Protein AF-A0A7S9WDS3-F1 (afdb_monomer)

Radius of gyration: 17.65 Å; Cα contacts (8 Å, |Δi|>4): 122; chains: 1; bounding box: 34×55×48 Å

Structure (mmCIF, N/CA/C/O backbone):
data_AF-A0A7S9WDS3-F1
#
_entry.id   AF-A0A7S9WDS3-F1
#
loop_
_atom_site.group_PDB
_atom_site.id
_atom_site.type_symbol
_atom_site.label_atom_id
_atom_site.label_alt_id
_atom_site.label_comp_id
_atom_site.label_asym_id
_atom_site.label_entity_id
_atom_site.label_seq_id
_atom_site.pdbx_PDB_ins_code
_atom_site.Cartn_x
_atom_site.Cartn_y
_atom_site.Cartn_z
_atom_site.occupancy
_atom_site.B_iso_or_equiv
_atom_site.auth_seq_id
_atom_site.auth_comp_id
_atom_site.auth_asym_id
_atom_site.auth_atom_id
_atom_site.pdbx_PDB_model_num
ATOM 1 N N . MET A 1 1 ? 14.058 44.008 29.087 1.00 41.09 1 MET A N 1
ATOM 2 C CA . MET A 1 1 ? 13.880 44.318 27.649 1.00 41.09 1 MET A CA 1
ATOM 3 C C . MET A 1 1 ? 14.931 43.510 26.909 1.00 41.09 1 MET A C 1
ATOM 5 O O . MET A 1 1 ? 16.078 43.627 27.295 1.00 41.09 1 MET A O 1
ATOM 9 N N . THR A 1 2 ? 14.657 42.610 25.972 1.00 40.03 2 THR A N 1
ATOM 10 C CA . THR A 1 2 ? 13.489 42.366 25.111 1.00 40.03 2 THR A CA 1
ATOM 11 C C . THR A 1 2 ? 13.564 40.903 24.652 1.00 40.03 2 THR A C 1
ATOM 13 O O . THR A 1 2 ? 14.651 40.350 24.513 1.00 40.03 2 THR A O 1
ATOM 16 N N . ALA A 1 3 ? 12.403 40.278 24.462 1.00 51.12 3 ALA A N 1
ATOM 17 C CA . ALA A 1 3 ? 12.246 38.912 23.975 1.00 51.12 3 ALA A CA 1
ATOM 18 C C . ALA A 1 3 ? 12.618 38.773 22.488 1.00 51.12 3 ALA A C 1
ATOM 20 O O . ALA A 1 3 ? 12.437 39.720 21.728 1.00 51.12 3 ALA A O 1
ATOM 21 N N . PHE A 1 4 ? 12.999 37.565 22.061 1.00 41.69 4 PHE A N 1
ATOM 22 C CA . PHE A 1 4 ? 12.722 37.093 20.701 1.00 41.69 4 PHE A CA 1
ATOM 23 C C . PHE A 1 4 ? 12.298 35.623 20.746 1.00 41.69 4 PHE A C 1
ATOM 25 O O . PHE A 1 4 ? 13.101 34.701 20.860 1.00 41.69 4 PHE A O 1
ATOM 32 N N . SER A 1 5 ? 10.980 35.448 20.725 1.00 49.62 5 SER A N 1
ATOM 33 C CA . SER A 1 5 ? 10.288 34.186 20.519 1.00 49.62 5 SER A CA 1
ATOM 34 C C . SER A 1 5 ? 9.983 34.075 19.030 1.00 49.62 5 SER A C 1
ATOM 36 O O . SER A 1 5 ? 9.189 34.860 18.524 1.00 49.62 5 SER A O 1
ATOM 38 N N . THR A 1 6 ? 10.598 33.124 18.329 1.00 49.53 6 THR A N 1
ATOM 39 C CA . THR A 1 6 ? 10.190 32.733 16.968 1.00 49.53 6 THR A CA 1
ATOM 40 C C . THR A 1 6 ? 10.681 31.319 16.668 1.00 49.53 6 THR A C 1
ATOM 42 O O . THR A 1 6 ? 11.745 31.136 16.089 1.00 49.53 6 THR A O 1
ATOM 45 N N . ASN A 1 7 ? 9.904 30.302 17.061 1.00 47.72 7 ASN A N 1
ATOM 46 C CA . ASN A 1 7 ? 9.979 28.968 16.442 1.00 47.72 7 ASN A CA 1
ATOM 47 C C . ASN A 1 7 ? 8.675 28.146 16.594 1.00 47.72 7 ASN A C 1
ATOM 49 O O . ASN A 1 7 ? 8.711 26.951 16.881 1.00 47.72 7 ASN A O 1
ATOM 53 N N . HIS A 1 8 ? 7.507 28.789 16.456 1.00 48.72 8 HIS A N 1
ATOM 54 C CA . HIS A 1 8 ? 6.200 28.111 16.554 1.00 48.72 8 HIS A CA 1
ATOM 55 C C . HIS A 1 8 ? 5.417 28.061 15.222 1.00 48.72 8 HIS A C 1
ATOM 57 O O . HIS A 1 8 ? 4.495 27.267 15.088 1.00 48.72 8 HIS A O 1
ATOM 63 N N . GLY A 1 9 ? 5.798 28.848 14.204 1.00 40.59 9 GLY A N 1
ATOM 64 C CA . GLY A 1 9 ? 5.031 28.974 12.949 1.00 40.59 9 GLY A CA 1
ATOM 65 C C . GLY A 1 9 ? 5.348 27.953 11.844 1.00 40.59 9 GLY A C 1
ATOM 66 O O . GLY A 1 9 ? 4.463 27.590 11.081 1.00 40.59 9 GLY A O 1
ATOM 67 N N . ALA A 1 10 ? 6.583 27.447 11.746 1.00 44.06 10 ALA A N 1
ATOM 68 C CA . ALA A 1 10 ? 6.957 26.501 10.681 1.00 44.06 10 ALA A CA 1
ATOM 69 C C . ALA A 1 10 ? 6.494 25.057 10.968 1.00 44.06 10 ALA A C 1
ATOM 71 O O . ALA A 1 10 ? 6.192 24.295 10.052 1.00 44.06 10 ALA A O 1
ATOM 72 N N . ARG A 1 11 ? 6.391 24.693 12.255 1.00 45.94 11 ARG A N 1
ATOM 73 C CA . ARG A 1 11 ? 5.931 23.368 12.703 1.00 45.94 11 ARG A CA 1
ATOM 74 C C . ARG A 1 11 ? 4.434 23.142 12.463 1.00 45.94 11 ARG A C 1
ATOM 76 O O . ARG A 1 11 ? 4.040 22.016 12.184 1.00 45.94 11 ARG A O 1
ATOM 83 N N . SER A 1 12 ? 3.611 24.190 12.523 1.00 56.06 12 SER A N 1
ATOM 84 C CA . SER A 1 12 ? 2.159 24.077 12.330 1.00 56.06 12 SER A CA 1
ATOM 85 C C . SER A 1 12 ? 1.765 23.898 10.861 1.00 56.06 12 SER A C 1
ATOM 87 O O . SER A 1 12 ? 0.849 23.134 10.574 1.00 56.06 12 SER A O 1
ATOM 89 N N . HIS A 1 13 ? 2.476 24.528 9.921 1.00 49.03 13 HIS A N 1
ATOM 90 C CA . HIS A 1 13 ? 2.156 24.430 8.492 1.00 49.03 13 HIS A CA 1
ATOM 91 C C . HIS A 1 13 ? 2.559 23.074 7.890 1.00 49.03 13 HIS A C 1
ATOM 93 O O . HIS A 1 13 ? 1.780 22.464 7.161 1.00 49.03 13 HIS A O 1
ATOM 99 N N . LEU A 1 14 ? 3.736 22.551 8.257 1.00 51.94 14 LEU A N 1
ATOM 100 C CA . LEU A 1 14 ? 4.149 21.197 7.870 1.00 51.94 14 LEU A CA 1
ATOM 101 C C . LEU A 1 14 ? 3.244 20.130 8.501 1.00 51.94 14 LEU A C 1
ATOM 103 O O . LEU A 1 14 ? 2.858 19.192 7.811 1.00 51.94 14 LEU A O 1
ATOM 107 N N . GLY A 1 15 ? 2.830 20.318 9.759 1.00 51.19 15 GLY A N 1
ATOM 108 C CA . GLY A 1 15 ? 1.858 19.439 10.416 1.00 51.19 15 GLY A CA 1
ATOM 109 C C . GLY A 1 15 ? 0.483 19.443 9.737 1.00 51.19 15 GLY A C 1
ATOM 110 O O . GLY A 1 15 ? -0.123 18.389 9.579 1.00 51.19 15 GLY A O 1
ATOM 111 N N . GLN A 1 16 ? 0.008 20.599 9.258 1.00 48.09 16 GLN A N 1
ATOM 112 C CA . GLN A 1 16 ? -1.251 20.700 8.506 1.00 48.09 16 GLN A CA 1
ATOM 113 C C . GLN A 1 16 ? -1.165 20.071 7.107 1.00 48.09 16 GLN A C 1
ATOM 115 O O . GLN A 1 16 ? -2.119 19.428 6.672 1.00 48.09 16 GLN A O 1
ATOM 120 N N . ILE A 1 17 ? -0.035 20.216 6.408 1.00 53.16 17 ILE A N 1
ATOM 121 C CA . ILE A 1 17 ? 0.190 19.566 5.106 1.00 53.16 17 ILE A CA 1
ATOM 122 C C . ILE A 1 17 ? 0.284 18.045 5.277 1.00 53.16 17 ILE A C 1
ATOM 124 O O . ILE A 1 17 ? -0.374 17.313 4.543 1.00 53.16 17 ILE A O 1
ATOM 128 N N . GLN A 1 18 ? 1.034 17.566 6.273 1.00 53.91 18 GLN A N 1
ATOM 129 C CA . GLN A 1 18 ? 1.120 16.139 6.595 1.00 53.91 18 GLN A CA 1
ATOM 130 C C . GLN A 1 18 ? -0.239 15.563 7.009 1.00 53.91 18 GLN A C 1
ATOM 132 O O . GLN A 1 18 ? -0.601 14.487 6.549 1.00 53.91 18 GLN A O 1
ATOM 137 N N . SER A 1 19 ? -1.026 16.299 7.799 1.00 51.16 19 SER A N 1
ATOM 138 C CA . SER A 1 19 ? -2.379 15.896 8.198 1.00 51.16 19 SER A CA 1
ATOM 139 C C . SER A 1 19 ? -3.344 15.805 7.009 1.00 51.16 19 SER A C 1
ATOM 141 O O . SER A 1 19 ? -4.141 14.874 6.953 1.00 51.16 19 SER A O 1
ATOM 143 N N . ARG A 1 20 ? -3.245 16.702 6.018 1.00 52.50 20 ARG A N 1
ATOM 144 C CA . ARG A 1 20 ? -4.050 16.628 4.784 1.00 52.50 20 ARG A CA 1
ATOM 145 C C . ARG A 1 20 ? -3.612 15.505 3.844 1.00 52.50 20 ARG A C 1
ATOM 147 O O . ARG A 1 20 ? -4.462 14.865 3.239 1.00 52.50 20 ARG A O 1
ATOM 154 N N . LEU A 1 21 ? -2.308 15.252 3.730 1.00 54.69 21 LEU A N 1
ATOM 155 C CA . LEU A 1 21 ? -1.781 14.122 2.957 1.00 54.69 21 LEU A CA 1
ATOM 156 C C . LEU A 1 21 ? -2.181 12.781 3.586 1.00 54.69 21 LEU A C 1
ATOM 158 O O . LEU A 1 21 ? -2.542 11.864 2.861 1.00 54.69 21 LEU A O 1
ATOM 162 N N . ALA A 1 22 ? -2.181 12.690 4.920 1.00 58.09 22 ALA A N 1
ATOM 163 C CA . ALA A 1 22 ? -2.670 11.522 5.650 1.00 58.09 22 ALA A CA 1
ATOM 164 C C . ALA A 1 22 ? -4.192 11.340 5.513 1.00 58.09 22 ALA A C 1
ATOM 166 O O . ALA A 1 22 ? -4.653 10.216 5.353 1.00 58.09 22 ALA A O 1
ATOM 167 N N . ALA A 1 23 ? -4.968 12.431 5.501 1.00 58.66 23 ALA A N 1
ATOM 168 C CA . ALA A 1 23 ? -6.420 12.375 5.308 1.00 58.66 23 ALA A CA 1
ATOM 169 C C . ALA A 1 23 ? -6.828 11.835 3.923 1.00 58.66 23 ALA A C 1
ATOM 171 O O . ALA A 1 23 ? -7.868 11.203 3.804 1.00 58.66 23 ALA A O 1
ATOM 172 N N . ASN A 1 24 ? -5.995 12.033 2.896 1.00 75.19 24 ASN A N 1
ATOM 173 C CA . ASN A 1 24 ? -6.189 11.449 1.563 1.00 75.19 24 ASN A CA 1
ATOM 174 C C . ASN A 1 24 ? -5.463 10.102 1.376 1.00 75.19 24 ASN A C 1
ATOM 176 O O . ASN A 1 24 ? -5.491 9.544 0.279 1.00 75.19 24 ASN A O 1
ATOM 180 N N . ALA A 1 25 ? -4.768 9.594 2.399 1.00 82.62 25 ALA A N 1
ATOM 181 C CA . ALA A 1 25 ? -4.024 8.340 2.305 1.00 82.62 25 ALA A CA 1
ATOM 182 C C . ALA A 1 25 ? -4.912 7.107 2.506 1.00 82.62 25 ALA A C 1
ATOM 184 O O . ALA A 1 25 ? -4.540 6.033 2.027 1.00 82.62 25 ALA A O 1
ATOM 185 N N . ILE A 1 26 ? -6.042 7.268 3.207 1.00 91.75 26 ILE A N 1
ATOM 186 C CA . ILE A 1 26 ? -6.976 6.188 3.526 1.00 91.75 26 ILE A CA 1
ATOM 187 C C . ILE A 1 26 ? -8.441 6.579 3.267 1.00 91.75 26 ILE A C 1
ATOM 189 O O . ILE A 1 26 ? -8.830 7.721 3.496 1.00 91.75 26 ILE A O 1
ATOM 193 N N . ASP A 1 27 ? -9.259 5.621 2.834 1.00 93.62 27 ASP A N 1
ATOM 194 C CA . ASP A 1 27 ? -10.724 5.692 2.831 1.00 93.62 27 ASP A CA 1
ATOM 195 C C . ASP A 1 27 ? -11.251 5.107 4.146 1.00 93.62 27 ASP A C 1
ATOM 197 O O . ASP A 1 27 ? -11.429 3.895 4.299 1.00 93.62 27 ASP A O 1
ATOM 201 N N . LEU A 1 28 ? -11.435 5.984 5.133 1.00 90.31 28 LEU A N 1
ATOM 202 C CA . LEU A 1 28 ? -11.860 5.579 6.470 1.00 90.31 28 LEU A CA 1
ATOM 203 C C . LEU A 1 28 ? -13.328 5.131 6.514 1.00 90.31 28 LEU A C 1
ATOM 205 O O . LEU A 1 28 ? -13.678 4.294 7.349 1.00 90.31 28 LEU A O 1
ATOM 209 N N . ASP A 1 29 ? -14.176 5.653 5.627 1.00 91.31 29 ASP A N 1
ATOM 210 C CA . ASP A 1 29 ? -15.587 5.270 5.563 1.00 91.31 29 ASP A CA 1
ATOM 211 C C . ASP A 1 29 ? -15.702 3.810 5.114 1.00 91.31 29 ASP A C 1
ATOM 213 O O . ASP A 1 29 ? -16.361 3.007 5.779 1.00 91.31 29 ASP A O 1
ATOM 217 N N . HIS A 1 30 ? -14.974 3.433 4.058 1.00 90.44 30 HIS A N 1
ATOM 218 C CA . HIS A 1 30 ? -14.891 2.050 3.588 1.00 90.44 30 HIS A CA 1
ATOM 219 C C . HIS A 1 30 ? -14.365 1.097 4.671 1.00 90.44 30 HIS A C 1
ATOM 221 O O . HIS A 1 30 ? -14.967 0.055 4.934 1.00 90.44 30 HIS A O 1
ATOM 227 N N . VAL A 1 31 ? -13.281 1.478 5.354 1.00 91.19 31 VAL A N 1
ATOM 228 C CA . VAL A 1 31 ? -12.706 0.689 6.456 1.00 91.19 31 VAL A CA 1
ATOM 229 C C . VAL A 1 31 ? -13.706 0.510 7.604 1.00 91.19 31 VAL A C 1
ATOM 231 O O . VAL A 1 31 ? -13.820 -0.578 8.166 1.00 91.19 31 VAL A O 1
ATOM 234 N N . THR A 1 32 ? -14.457 1.559 7.947 1.00 90.69 32 THR A N 1
ATOM 235 C CA . THR A 1 32 ? -15.460 1.512 9.021 1.00 90.69 32 THR A CA 1
ATOM 236 C C . THR A 1 32 ? -16.622 0.587 8.664 1.00 90.69 32 THR A C 1
ATOM 238 O O . THR A 1 32 ? -17.075 -0.174 9.520 1.00 90.69 32 THR A O 1
ATOM 241 N N . ILE A 1 33 ? -17.079 0.615 7.408 1.00 91.31 33 ILE A N 1
ATOM 242 C CA . ILE A 1 33 ? -18.123 -0.288 6.907 1.00 91.31 33 ILE A CA 1
ATOM 243 C C . ILE A 1 33 ? -17.648 -1.742 6.989 1.00 91.31 33 ILE A C 1
ATOM 245 O O . ILE A 1 33 ? -18.307 -2.548 7.642 1.00 91.31 33 ILE A O 1
ATOM 249 N N . LEU A 1 34 ? -16.476 -2.061 6.427 1.00 90.00 34 LEU A N 1
ATOM 250 C CA . LEU A 1 34 ? -15.929 -3.423 6.449 1.00 90.00 34 LEU A CA 1
ATOM 251 C C . LEU A 1 34 ? -15.742 -3.952 7.873 1.00 90.00 34 LEU A C 1
ATOM 253 O O . LEU A 1 34 ? -16.122 -5.083 8.172 1.00 90.00 34 LEU A O 1
ATOM 257 N N . ARG A 1 35 ? -15.209 -3.123 8.777 1.00 92.44 35 ARG A N 1
ATOM 258 C CA . ARG A 1 35 ? -15.054 -3.490 10.190 1.00 92.44 35 ARG A CA 1
ATOM 259 C C . ARG A 1 35 ? -16.400 -3.748 10.868 1.00 92.44 35 ARG A C 1
ATOM 261 O O . ARG A 1 35 ? -16.495 -4.640 11.705 1.00 92.44 35 ARG A O 1
ATOM 268 N N . SER A 1 36 ? -17.438 -2.985 10.525 1.00 92.75 36 SER A N 1
ATOM 269 C CA . SER A 1 36 ? -18.783 -3.208 11.060 1.00 92.75 36 SER A CA 1
ATOM 270 C C . SER A 1 36 ? -19.434 -4.481 10.514 1.00 92.75 36 SER A C 1
ATOM 272 O O . SER A 1 36 ? -20.237 -5.082 11.225 1.00 92.75 36 SER A O 1
ATOM 274 N N . GLU A 1 37 ? -19.145 -4.864 9.270 1.00 93.88 37 GLU A N 1
ATOM 275 C CA . GLU A 1 37 ? -19.722 -6.048 8.622 1.00 93.88 37 GLU A CA 1
ATOM 276 C C . GLU A 1 37 ? -19.052 -7.352 9.070 1.00 93.88 37 GLU A C 1
ATOM 278 O O . GLU A 1 37 ? -19.746 -8.340 9.300 1.00 93.88 37 GLU A O 1
ATOM 283 N N . LEU A 1 38 ? -17.726 -7.348 9.225 1.00 92.31 38 LEU A N 1
ATOM 284 C CA . LEU A 1 38 ? -16.947 -8.509 9.677 1.00 92.31 38 LEU A CA 1
ATOM 285 C C . LEU A 1 38 ? -16.957 -8.668 11.203 1.00 92.31 38 LEU A C 1
ATOM 287 O O . LEU A 1 38 ? -16.820 -9.769 11.721 1.00 92.31 38 LEU A O 1
ATOM 291 N N . GLY A 1 39 ? -17.137 -7.569 11.936 1.00 94.00 39 GLY A N 1
ATOM 292 C CA . GLY A 1 39 ? -16.873 -7.524 13.368 1.00 94.00 39 GLY A CA 1
ATOM 293 C C . GLY A 1 39 ? -15.418 -7.162 13.659 1.00 94.00 39 GLY A C 1
ATOM 294 O O . GLY A 1 39 ? -14.526 -7.307 12.823 1.00 94.00 39 GLY A O 1
ATOM 295 N N . GLU A 1 40 ? -15.182 -6.631 14.860 1.00 90.81 40 GLU A N 1
ATOM 296 C CA . GLU A 1 40 ? -13.902 -6.000 15.185 1.00 90.81 40 GLU A CA 1
ATOM 297 C C . GLU A 1 40 ? -12.726 -6.977 15.129 1.00 90.81 40 GLU A C 1
ATOM 299 O O . GLU A 1 40 ? -11.762 -6.692 14.428 1.00 90.81 40 GLU A O 1
ATOM 304 N N . ASP A 1 4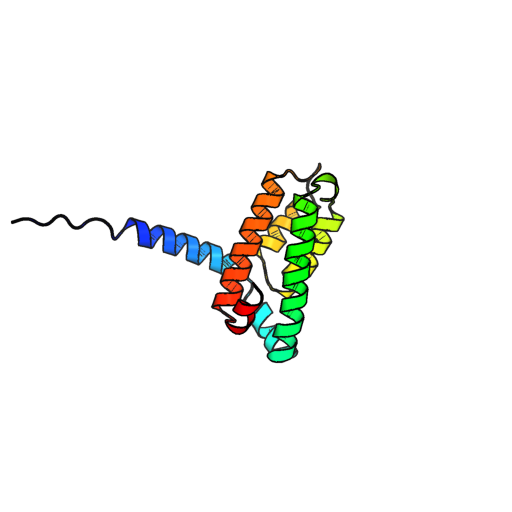1 ? -12.813 -8.117 15.816 1.00 90.62 41 ASP A N 1
ATOM 305 C CA . ASP A 1 41 ? -11.702 -9.073 15.915 1.00 90.62 41 ASP A CA 1
ATOM 306 C C . ASP A 1 41 ? -11.366 -9.699 14.551 1.00 90.62 41 ASP A C 1
ATOM 308 O O . ASP A 1 41 ? -10.207 -9.723 14.142 1.00 90.62 41 ASP A O 1
ATOM 312 N N . GLU A 1 42 ? -12.388 -10.118 13.796 1.00 94.00 42 GLU A N 1
ATOM 313 C CA . GLU A 1 42 ? -12.211 -10.729 12.472 1.00 94.00 42 GLU A CA 1
ATOM 314 C C . GLU A 1 42 ? -11.631 -9.733 11.456 1.00 94.00 42 GLU A C 1
ATOM 316 O O . GLU A 1 42 ? -10.780 -10.093 10.640 1.00 94.00 42 GLU A O 1
ATOM 321 N N . PHE A 1 43 ? -12.021 -8.457 11.540 1.00 93.38 43 PHE A N 1
ATOM 322 C CA . PHE A 1 43 ? -11.410 -7.407 10.732 1.00 93.38 43 PHE A CA 1
ATOM 323 C C . PHE A 1 43 ? -9.926 -7.216 11.062 1.00 93.38 43 PHE A C 1
ATOM 325 O O . PHE A 1 43 ? -9.128 -7.049 10.141 1.00 93.38 43 PHE A O 1
ATOM 332 N N . ILE A 1 44 ? -9.543 -7.223 12.344 1.00 93.06 44 ILE A N 1
ATOM 333 C CA . ILE A 1 44 ? -8.140 -7.056 12.752 1.00 93.06 4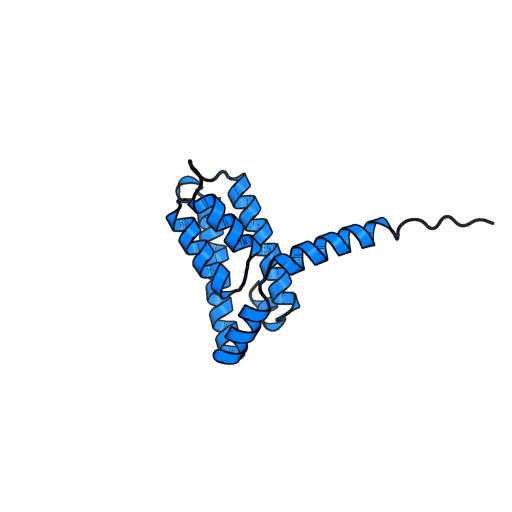4 ILE A CA 1
ATOM 334 C C . ILE A 1 44 ? -7.281 -8.198 12.208 1.00 93.06 44 ILE A C 1
ATOM 336 O O . ILE A 1 44 ? -6.252 -7.930 11.587 1.00 93.06 44 ILE A O 1
ATOM 340 N N . ASP A 1 45 ? -7.732 -9.442 12.369 1.00 92.50 45 ASP A N 1
ATOM 341 C CA . ASP A 1 45 ? -7.019 -10.620 11.872 1.00 92.50 45 ASP A CA 1
ATOM 342 C C . ASP A 1 45 ? -6.860 -10.574 10.345 1.00 92.50 45 ASP A C 1
ATOM 344 O O . ASP A 1 45 ? -5.768 -10.783 9.809 1.00 92.50 45 ASP A O 1
ATOM 348 N N . LEU A 1 46 ? -7.934 -10.239 9.623 1.00 92.94 46 LEU A N 1
ATOM 349 C CA . LEU A 1 46 ? -7.900 -10.137 8.167 1.00 92.94 46 LEU A CA 1
ATOM 350 C C . LEU A 1 46 ? -7.013 -8.978 7.687 1.00 92.94 46 LEU A C 1
ATOM 352 O O . LEU A 1 46 ? -6.254 -9.121 6.725 1.00 92.94 46 LEU A O 1
ATOM 356 N N . ALA A 1 47 ? -7.076 -7.830 8.360 1.00 93.69 47 ALA A N 1
ATOM 357 C CA . ALA A 1 47 ? -6.236 -6.684 8.047 1.00 93.69 47 ALA A CA 1
ATOM 358 C C . ALA A 1 47 ? -4.750 -7.004 8.267 1.00 93.69 47 ALA A C 1
ATOM 360 O O . ALA A 1 47 ? -3.930 -6.636 7.427 1.00 93.69 47 ALA A O 1
ATOM 361 N N . ALA A 1 48 ? -4.398 -7.734 9.330 1.00 93.25 48 ALA A N 1
ATOM 362 C CA . ALA A 1 48 ? -3.028 -8.176 9.586 1.00 93.25 48 ALA A CA 1
ATOM 363 C C . ALA A 1 48 ? -2.472 -9.027 8.430 1.00 93.25 48 ALA A C 1
ATOM 365 O O . ALA A 1 48 ? -1.340 -8.808 7.989 1.00 93.25 48 ALA A O 1
ATOM 366 N N . VAL A 1 49 ? -3.289 -9.930 7.870 1.00 94.62 49 VAL A N 1
ATOM 367 C CA . VAL A 1 49 ? -2.9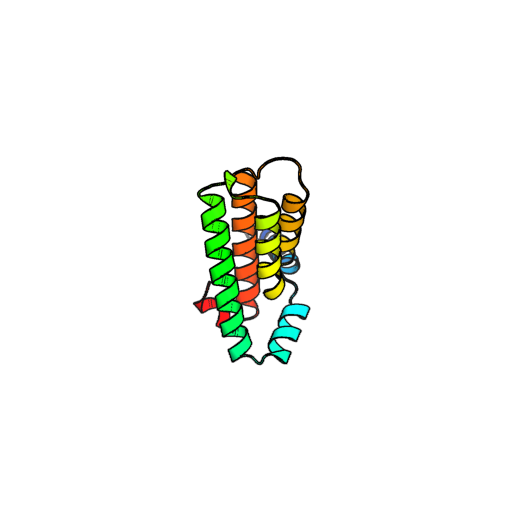18 -10.732 6.691 1.00 94.62 49 VAL A CA 1
ATOM 368 C C . VAL A 1 49 ? -2.593 -9.830 5.499 1.00 94.62 49 VAL A C 1
ATOM 370 O O . VAL A 1 49 ? -1.503 -9.936 4.937 1.00 94.62 49 VAL A O 1
ATOM 373 N N . PHE A 1 50 ? -3.474 -8.886 5.151 1.00 9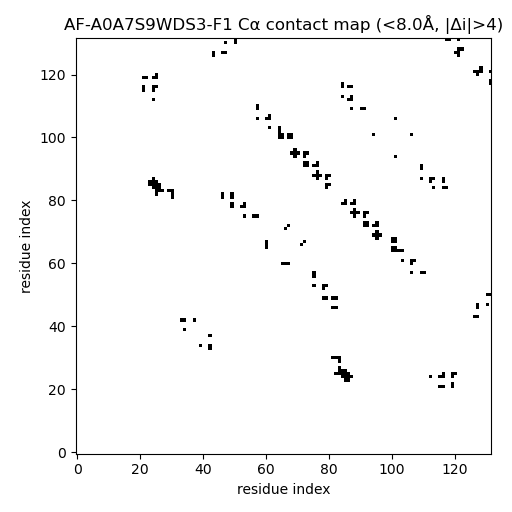5.06 50 PHE A N 1
ATOM 374 C CA . PHE A 1 50 ? -3.226 -7.981 4.022 1.00 95.06 50 PHE A CA 1
ATOM 375 C C . PHE A 1 50 ? -2.032 -7.047 4.249 1.00 95.06 50 PHE A C 1
ATOM 377 O O . PHE A 1 50 ? -1.289 -6.758 3.310 1.00 95.06 50 PHE A O 1
ATOM 384 N N . ILE A 1 51 ? -1.808 -6.581 5.481 1.00 95.44 51 ILE A N 1
ATOM 385 C CA . ILE A 1 51 ? -0.635 -5.768 5.831 1.00 95.44 51 ILE A CA 1
ATOM 386 C C . ILE A 1 51 ? 0.649 -6.574 5.609 1.00 95.44 51 ILE A C 1
ATOM 388 O O . ILE A 1 51 ? 1.597 -6.068 4.999 1.00 95.44 51 ILE A O 1
ATOM 392 N N . ALA A 1 52 ? 0.685 -7.824 6.075 1.00 94.69 52 ALA A N 1
ATOM 393 C CA . ALA A 1 52 ? 1.829 -8.708 5.896 1.00 94.69 52 ALA A CA 1
ATOM 394 C C . ALA A 1 52 ? 2.086 -9.007 4.411 1.00 94.69 52 ALA A C 1
ATOM 396 O O . ALA A 1 52 ? 3.227 -8.902 3.958 1.00 94.69 52 ALA A O 1
ATOM 397 N N . GLU A 1 53 ? 1.039 -9.312 3.641 1.00 95.00 53 GLU A N 1
ATOM 398 C CA . GLU A 1 53 ? 1.127 -9.524 2.192 1.00 95.00 53 GLU A CA 1
ATOM 399 C C . GLU A 1 53 ? 1.690 -8.295 1.473 1.00 95.00 53 GLU A C 1
ATOM 401 O O . GLU A 1 53 ? 2.677 -8.411 0.749 1.00 95.00 53 GLU A O 1
ATOM 406 N N . LEU A 1 54 ? 1.154 -7.099 1.738 1.00 96.44 54 LEU A N 1
ATOM 407 C CA . LEU A 1 54 ? 1.642 -5.856 1.134 1.00 96.44 54 LEU A CA 1
ATOM 408 C C . LEU A 1 54 ? 3.118 -5.597 1.439 1.00 96.44 54 LEU A C 1
ATOM 410 O O . LEU A 1 54 ? 3.873 -5.221 0.539 1.00 96.44 54 LEU A O 1
ATOM 414 N N . LYS A 1 55 ? 3.539 -5.782 2.698 1.00 96.06 55 LYS A N 1
ATOM 415 C CA . LYS A 1 55 ? 4.938 -5.590 3.115 1.00 96.06 55 LYS A CA 1
ATOM 416 C C . LYS A 1 55 ? 5.854 -6.592 2.408 1.00 96.06 55 LYS A C 1
ATOM 418 O O . LYS A 1 55 ? 6.907 -6.196 1.906 1.00 96.06 55 LYS A O 1
ATOM 423 N N . ASN A 1 56 ? 5.446 -7.857 2.327 1.00 96.25 56 ASN A N 1
ATOM 424 C CA . ASN A 1 56 ? 6.225 -8.918 1.692 1.00 96.25 56 ASN A CA 1
ATOM 425 C C . ASN A 1 56 ? 6.344 -8.715 0.178 1.00 96.25 56 ASN A C 1
ATOM 427 O O . ASN A 1 56 ? 7.457 -8.708 -0.350 1.00 96.25 56 ASN A O 1
ATOM 431 N N . ASP A 1 57 ? 5.227 -8.486 -0.508 1.00 96.50 57 ASP A N 1
ATOM 432 C CA . ASP A 1 57 ? 5.198 -8.296 -1.957 1.00 96.50 57 ASP A CA 1
ATOM 433 C C . ASP A 1 57 ? 5.990 -7.054 -2.360 1.00 96.50 57 ASP A C 1
ATOM 435 O O . ASP A 1 57 ? 6.832 -7.108 -3.258 1.00 96.50 57 ASP A O 1
ATOM 439 N N . LEU A 1 58 ? 5.794 -5.933 -1.661 1.00 97.19 58 LEU A N 1
ATOM 440 C CA . LEU A 1 58 ? 6.531 -4.710 -1.957 1.00 97.19 58 LEU A CA 1
ATOM 441 C C . LEU A 1 58 ? 8.030 -4.855 -1.667 1.00 97.19 58 LEU A C 1
ATOM 443 O O . LEU A 1 58 ? 8.851 -4.318 -2.417 1.00 97.19 58 LEU A O 1
ATOM 447 N N . SER A 1 59 ? 8.404 -5.596 -0.620 1.00 97.00 59 SER A N 1
ATOM 448 C CA . SER A 1 59 ? 9.806 -5.915 -0.341 1.00 97.00 59 SER A CA 1
ATOM 449 C C . SER A 1 59 ? 10.421 -6.765 -1.454 1.00 97.00 59 SER A C 1
ATOM 451 O O . SER A 1 59 ? 11.523 -6.452 -1.905 1.00 97.00 59 SER A O 1
ATOM 453 N N . ALA A 1 60 ? 9.701 -7.773 -1.955 1.00 96.75 60 ALA A N 1
ATOM 454 C CA . ALA A 1 60 ? 10.151 -8.609 -3.065 1.00 96.75 60 ALA A CA 1
ATOM 455 C C . ALA A 1 60 ? 10.337 -7.795 -4.354 1.00 96.75 60 ALA A C 1
ATOM 457 O O . ALA A 1 60 ? 11.383 -7.895 -4.994 1.00 96.75 60 ALA A O 1
ATOM 458 N N . LEU A 1 61 ? 9.380 -6.924 -4.694 1.00 96.62 61 LEU A N 1
ATOM 459 C CA . LEU A 1 61 ? 9.515 -6.029 -5.848 1.00 96.62 61 LEU A CA 1
ATOM 460 C C . LEU A 1 61 ? 10.690 -5.062 -5.690 1.00 96.62 61 LEU A C 1
ATOM 462 O O . LEU A 1 61 ? 11.391 -4.787 -6.657 1.00 96.62 61 LEU A O 1
ATOM 466 N N . SER A 1 62 ? 10.918 -4.549 -4.478 1.00 95.62 62 SER A N 1
ATOM 467 C CA . SER A 1 62 ? 12.040 -3.643 -4.192 1.00 95.62 62 SER A CA 1
ATOM 468 C C . SER A 1 62 ? 13.397 -4.339 -4.285 1.00 95.62 62 SER A C 1
ATOM 470 O O . SER A 1 62 ? 14.391 -3.687 -4.589 1.00 95.62 62 SER A O 1
ATOM 472 N N . ALA A 1 63 ? 13.449 -5.647 -4.023 1.00 96.88 63 ALA A N 1
ATOM 473 C CA . ALA A 1 63 ? 14.655 -6.453 -4.169 1.00 96.88 63 ALA A CA 1
ATOM 474 C C . ALA A 1 63 ? 14.939 -6.819 -5.636 1.00 96.88 63 ALA A C 1
ATOM 476 O O . ALA A 1 63 ? 16.102 -6.878 -6.033 1.00 96.88 63 ALA A O 1
ATOM 477 N N . ASP A 1 64 ? 13.893 -7.038 -6.438 1.00 95.75 64 ASP A N 1
ATOM 478 C CA . ASP A 1 64 ? 14.001 -7.278 -7.878 1.00 95.75 64 ASP A CA 1
ATOM 479 C C . ASP A 1 64 ? 12.950 -6.478 -8.672 1.00 95.75 64 ASP A C 1
ATOM 481 O O . ASP A 1 64 ? 11.849 -6.974 -8.948 1.00 95.75 64 ASP A O 1
ATOM 485 N N . PRO A 1 65 ? 13.292 -5.252 -9.117 1.00 92.81 65 PRO A N 1
ATOM 486 C CA . PRO A 1 65 ? 12.394 -4.427 -9.923 1.00 92.81 65 PRO A CA 1
ATOM 487 C C . PRO A 1 65 ? 11.953 -5.068 -11.248 1.00 92.81 65 PRO A C 1
ATOM 489 O O . PRO A 1 65 ? 10.969 -4.623 -11.836 1.00 92.81 65 PRO A O 1
ATOM 492 N N . ASN A 1 66 ? 12.612 -6.132 -11.727 1.00 92.50 66 ASN A N 1
ATOM 493 C CA . ASN A 1 66 ? 12.156 -6.852 -12.922 1.00 92.50 66 ASN A CA 1
ATOM 494 C C . ASN A 1 66 ? 10.842 -7.612 -12.679 1.00 92.50 66 ASN A C 1
ATOM 496 O O . ASN A 1 66 ? 10.106 -7.884 -13.628 1.00 92.50 66 ASN A O 1
ATOM 500 N N . MET A 1 67 ? 10.517 -7.926 -11.421 1.00 94.69 67 MET A N 1
ATOM 501 C CA . MET A 1 67 ? 9.247 -8.550 -11.036 1.00 94.69 67 MET A CA 1
ATOM 502 C C . MET A 1 67 ? 8.082 -7.551 -10.985 1.00 94.69 67 MET A C 1
ATOM 504 O O . MET A 1 67 ? 6.920 -7.961 -10.909 1.00 94.69 67 MET A O 1
ATOM 508 N N . ALA A 1 68 ? 8.367 -6.246 -11.056 1.00 94.56 68 ALA A N 1
ATOM 509 C CA . ALA A 1 68 ? 7.400 -5.159 -10.929 1.00 94.56 68 ALA A CA 1
ATOM 510 C C . ALA A 1 68 ? 6.577 -4.966 -12.218 1.00 94.56 68 ALA A C 1
ATOM 512 O O . ALA A 1 68 ? 6.651 -3.954 -12.918 1.00 94.56 68 ALA A O 1
ATOM 513 N N . THR A 1 69 ? 5.806 -5.999 -12.548 1.00 96.12 69 THR A N 1
ATOM 514 C CA . THR A 1 69 ? 4.916 -6.065 -13.709 1.00 96.12 69 THR A CA 1
ATOM 515 C C . THR A 1 69 ? 3.572 -5.394 -13.427 1.00 96.12 69 THR A C 1
ATOM 517 O O . THR A 1 69 ? 3.171 -5.233 -12.274 1.00 96.12 69 THR A O 1
ATOM 520 N N . ALA A 1 70 ? 2.805 -5.097 -14.480 1.00 96.31 70 ALA A N 1
ATOM 521 C CA . ALA A 1 70 ? 1.432 -4.608 -14.338 1.00 96.31 70 ALA A CA 1
ATOM 522 C C . ALA A 1 70 ? 0.565 -5.530 -13.458 1.00 96.31 70 ALA A C 1
ATOM 524 O O . ALA A 1 70 ? -0.191 -5.057 -12.614 1.00 96.31 70 ALA A O 1
ATOM 525 N N . ARG A 1 71 ? 0.740 -6.854 -13.577 1.00 96.44 71 ARG A N 1
ATOM 526 C CA . ARG A 1 71 ? 0.043 -7.837 -12.736 1.00 96.44 71 ARG A CA 1
ATOM 527 C C . ARG A 1 71 ? 0.450 -7.741 -11.263 1.00 96.44 71 ARG A C 1
ATOM 529 O O . ARG A 1 71 ? -0.413 -7.882 -10.402 1.00 96.44 71 ARG A O 1
ATOM 536 N N . ALA A 1 72 ? 1.727 -7.496 -10.973 1.00 96.56 72 ALA A N 1
ATOM 537 C CA . ALA A 1 72 ? 2.191 -7.298 -9.601 1.00 96.56 72 ALA A CA 1
ATOM 538 C C . ALA A 1 72 ? 1.573 -6.030 -8.987 1.00 96.56 72 ALA A C 1
ATOM 540 O O . ALA A 1 72 ? 1.070 -6.068 -7.868 1.00 96.56 72 ALA A O 1
ATOM 541 N N . PHE A 1 73 ? 1.505 -4.931 -9.747 1.00 97.81 73 PHE A N 1
ATOM 542 C CA . PHE A 1 73 ? 0.834 -3.711 -9.287 1.00 97.81 73 PHE A CA 1
ATOM 543 C C . PHE A 1 73 ? -0.676 -3.873 -9.124 1.00 97.81 73 PHE A C 1
ATOM 545 O O . PHE A 1 73 ? -1.244 -3.319 -8.186 1.00 97.81 73 PHE A O 1
ATOM 552 N N . HIS A 1 74 ? -1.321 -4.660 -9.985 1.00 96.88 74 HIS A N 1
ATOM 553 C CA . HIS A 1 74 ? -2.728 -5.012 -9.831 1.00 96.88 74 HIS A CA 1
ATOM 554 C C . HIS A 1 74 ? -2.986 -5.779 -8.526 1.00 96.88 74 HIS A C 1
ATOM 556 O O . HIS A 1 74 ? -3.927 -5.453 -7.804 1.00 96.88 74 HIS A O 1
ATOM 562 N N . ALA A 1 75 ? -2.137 -6.763 -8.208 1.00 95.81 75 ALA A N 1
ATOM 563 C CA . ALA A 1 75 ? -2.230 -7.538 -6.971 1.00 95.81 75 ALA A CA 1
ATOM 564 C C . ALA A 1 75 ? -2.016 -6.655 -5.730 1.00 95.81 75 ALA A C 1
ATOM 566 O O . ALA A 1 75 ? -2.868 -6.642 -4.843 1.00 95.81 75 ALA A O 1
ATOM 567 N N . LEU A 1 76 ? -0.957 -5.833 -5.723 1.00 97.25 76 LEU A N 1
ATOM 568 C CA . LEU A 1 76 ? -0.696 -4.860 -4.656 1.00 97.25 76 LEU A CA 1
ATOM 569 C C . LEU A 1 76 ? -1.868 -3.892 -4.456 1.00 97.25 76 LEU A C 1
ATOM 571 O O . LEU A 1 76 ? -2.261 -3.627 -3.322 1.00 97.25 76 LEU A O 1
ATOM 575 N N . ARG A 1 77 ? -2.464 -3.382 -5.543 1.00 97.06 77 ARG A N 1
ATOM 576 C CA . ARG A 1 77 ? -3.657 -2.527 -5.461 1.00 97.06 77 ARG A CA 1
ATOM 577 C C . ARG A 1 77 ? -4.832 -3.272 -4.828 1.00 97.06 77 ARG A C 1
ATOM 579 O O . ARG A 1 77 ? -5.531 -2.695 -4.002 1.00 97.06 77 ARG A O 1
ATOM 586 N N . GLY A 1 78 ? -5.050 -4.527 -5.218 1.00 95.06 78 GLY A N 1
ATOM 587 C CA . GLY A 1 78 ? -6.107 -5.374 -4.666 1.00 95.06 78 GLY A CA 1
ATOM 588 C C . GLY A 1 78 ? -5.984 -5.519 -3.151 1.00 95.06 78 GLY A C 1
ATOM 589 O O . GLY A 1 78 ? -6.914 -5.157 -2.434 1.00 95.06 78 GLY A O 1
ATOM 590 N N . ALA A 1 79 ? -4.815 -5.939 -2.661 1.00 94.44 79 ALA A N 1
ATOM 591 C CA . ALA A 1 79 ? -4.559 -6.076 -1.226 1.00 94.44 79 ALA A CA 1
ATOM 592 C C . ALA A 1 79 ? -4.708 -4.738 -0.476 1.00 94.44 79 ALA A C 1
ATOM 594 O O . ALA A 1 79 ? -5.384 -4.664 0.547 1.00 94.44 79 ALA A O 1
ATOM 595 N N . ALA A 1 80 ? -4.157 -3.650 -1.026 1.00 96.25 80 ALA A N 1
ATOM 596 C CA . ALA A 1 80 ? -4.233 -2.314 -0.433 1.00 96.25 80 ALA A CA 1
ATOM 597 C C . ALA A 1 80 ? -5.662 -1.753 -0.351 1.00 96.25 80 ALA A C 1
ATOM 599 O O . ALA A 1 80 ? -5.971 -0.997 0.573 1.00 96.25 80 ALA A O 1
ATOM 600 N N . SER A 1 81 ? -6.542 -2.130 -1.282 1.00 94.88 81 SER A N 1
ATOM 601 C CA . SER A 1 81 ? -7.934 -1.670 -1.292 1.00 94.88 81 SER A CA 1
ATOM 602 C C . SER A 1 81 ? -8.755 -2.221 -0.121 1.00 94.88 81 SER A C 1
ATOM 604 O O . SER A 1 81 ? -9.581 -1.492 0.426 1.00 94.88 81 SER A O 1
ATOM 606 N N . ASN A 1 82 ? -8.453 -3.439 0.350 1.00 91.94 82 ASN A N 1
ATOM 607 C CA . ASN A 1 82 ? -9.096 -4.030 1.534 1.00 91.94 82 ASN A CA 1
ATOM 608 C C . ASN A 1 82 ? -8.779 -3.261 2.826 1.00 91.94 82 ASN A C 1
ATOM 610 O O . ASN A 1 82 ? -9.532 -3.320 3.791 1.00 91.94 82 ASN A O 1
ATOM 614 N N . LEU A 1 83 ? -7.680 -2.506 2.830 1.00 93.94 83 LEU A N 1
ATOM 615 C CA . LEU A 1 83 ? -7.253 -1.647 3.935 1.00 93.94 83 LEU A CA 1
ATOM 616 C C . LEU A 1 83 ? -7.608 -0.169 3.703 1.00 93.94 83 LEU A C 1
ATOM 618 O O . LEU A 1 83 ? -7.224 0.695 4.490 1.00 93.94 83 LEU A O 1
ATOM 622 N N . GLY A 1 84 ? -8.285 0.138 2.593 1.00 94.62 84 GLY A N 1
ATOM 623 C CA . GLY A 1 84 ? -8.647 1.495 2.209 1.00 94.62 84 GLY A CA 1
ATOM 624 C C . GLY A 1 84 ? -7.464 2.391 1.841 1.00 94.62 84 GLY A C 1
ATOM 625 O O . GLY A 1 84 ? -7.637 3.597 1.870 1.00 94.62 84 GLY A O 1
ATOM 626 N N . LEU A 1 85 ? -6.273 1.878 1.497 1.00 95.81 85 LEU A N 1
ATOM 627 C CA . LEU A 1 85 ? -5.074 2.705 1.247 1.00 95.81 85 LEU A CA 1
ATOM 628 C C . LEU A 1 85 ? -5.132 3.434 -0.114 1.00 95.81 85 LEU A C 1
ATOM 630 O O . LEU A 1 85 ? -4.424 3.082 -1.062 1.00 95.81 85 LEU A O 1
ATOM 634 N N . THR A 1 86 ? -5.986 4.446 -0.234 1.00 94.75 86 THR A N 1
ATOM 635 C CA . THR A 1 86 ? -6.345 5.133 -1.488 1.00 94.75 86 THR A CA 1
ATOM 636 C C . THR A 1 86 ? -5.144 5.681 -2.250 1.00 94.75 86 THR A C 1
ATOM 638 O O . THR A 1 86 ? -4.951 5.336 -3.415 1.00 94.75 86 THR A O 1
ATOM 641 N N . SER A 1 87 ? -4.274 6.457 -1.600 1.00 94.19 87 SER A N 1
ATOM 642 C CA . SER A 1 87 ? -3.090 7.033 -2.260 1.00 94.19 87 SER A CA 1
ATOM 643 C C . SER A 1 87 ? -2.120 5.959 -2.781 1.00 94.19 87 SER A C 1
ATOM 645 O O . SER A 1 87 ? -1.504 6.123 -3.837 1.00 94.19 87 SER A O 1
ATOM 647 N N . PHE A 1 88 ? -1.985 4.839 -2.062 1.00 96.75 88 PHE A N 1
ATOM 648 C CA . PHE A 1 88 ? -1.186 3.696 -2.515 1.00 96.75 88 PHE A CA 1
ATOM 649 C C . PHE A 1 88 ? -1.847 3.021 -3.725 1.00 96.75 88 PHE A C 1
ATOM 651 O O . PHE A 1 88 ? -1.185 2.775 -4.734 1.00 96.75 88 PHE A O 1
ATOM 658 N N . CYS A 1 89 ? -3.165 2.802 -3.665 1.00 97.31 89 CYS A N 1
ATOM 659 C CA . CYS A 1 89 ? -3.942 2.211 -4.752 1.00 97.31 89 CYS A CA 1
ATOM 660 C C . CYS A 1 89 ? -3.856 3.025 -6.050 1.00 97.31 89 CYS A C 1
ATOM 662 O O . CYS A 1 89 ? -3.661 2.453 -7.125 1.00 97.31 89 CYS A O 1
ATOM 664 N N . GLU A 1 90 ? -3.951 4.353 -5.960 1.00 96.44 90 GLU A N 1
ATOM 665 C CA . GLU A 1 90 ? -3.798 5.264 -7.099 1.00 96.44 90 GLU A CA 1
ATOM 666 C C . GLU A 1 90 ? -2.400 5.170 -7.724 1.00 96.44 90 GLU A C 1
ATOM 668 O O . GLU A 1 90 ? -2.251 5.149 -8.950 1.00 96.44 90 GLU A O 1
ATOM 673 N N . TYR A 1 91 ? -1.357 5.076 -6.893 1.00 96.81 91 TYR A N 1
ATOM 674 C CA . TYR A 1 91 ? 0.017 4.942 -7.371 1.00 96.81 91 TYR A CA 1
ATOM 675 C C . TYR A 1 91 ? 0.235 3.594 -8.073 1.00 96.81 91 TYR A C 1
ATOM 677 O O . TYR A 1 91 ? 0.779 3.573 -9.178 1.00 96.81 91 TYR A O 1
ATOM 685 N N . CYS A 1 92 ? -0.247 2.487 -7.495 1.00 97.75 92 CYS A N 1
ATOM 686 C CA . CYS A 1 92 ? -0.231 1.170 -8.138 1.00 97.75 92 CYS A CA 1
ATOM 687 C C . CYS A 1 92 ? -0.983 1.180 -9.474 1.00 97.75 92 CYS A C 1
ATOM 689 O O . CYS A 1 92 ? -0.462 0.683 -10.468 1.00 97.75 92 CYS A O 1
ATOM 691 N N . HIS A 1 93 ? -2.170 1.794 -9.529 1.00 97.38 93 HIS A N 1
ATOM 692 C CA . HIS A 1 93 ? -2.949 1.899 -10.763 1.00 97.38 93 HIS A CA 1
ATOM 693 C C . HIS A 1 93 ? -2.190 2.641 -11.871 1.00 97.38 93 HIS A C 1
ATOM 695 O O . HIS A 1 93 ? -2.214 2.216 -13.028 1.00 97.38 93 HIS A O 1
ATOM 701 N N . ARG A 1 94 ? -1.466 3.715 -11.528 1.00 97.00 94 ARG A N 1
ATOM 702 C CA . ARG A 1 94 ? -0.625 4.426 -12.498 1.00 97.00 94 ARG A CA 1
ATOM 703 C C . ARG A 1 94 ? 0.518 3.554 -13.012 1.00 97.00 94 ARG A C 1
ATOM 705 O O . ARG A 1 94 ? 0.786 3.584 -14.207 1.00 97.00 94 ARG A O 1
ATOM 712 N N . LEU A 1 95 ? 1.188 2.797 -12.141 1.00 96.38 95 LEU A N 1
ATOM 713 C CA . LEU A 1 95 ? 2.280 1.907 -12.553 1.00 96.38 95 LEU A CA 1
ATOM 714 C C . LEU A 1 95 ? 1.787 0.712 -13.382 1.00 96.38 95 LEU A C 1
ATOM 716 O O . LEU A 1 95 ? 2.485 0.288 -14.295 1.00 96.38 95 LEU A O 1
ATOM 720 N N . GLU A 1 96 ? 0.577 0.216 -13.114 1.00 95.50 96 GLU A N 1
ATOM 721 C CA . GLU A 1 96 ? -0.087 -0.839 -13.895 1.00 95.50 96 GLU A CA 1
ATOM 722 C C . GLU A 1 96 ? -0.284 -0.441 -15.369 1.00 95.50 96 GLU A C 1
ATOM 724 O O . GLU A 1 96 ? -0.160 -1.288 -16.249 1.00 95.50 96 GLU A O 1
ATOM 729 N N . HIS A 1 97 ? -0.557 0.840 -15.641 1.00 94.62 97 HIS A N 1
ATOM 730 C CA . HIS A 1 97 ? -0.887 1.358 -16.980 1.00 94.62 97 HIS A CA 1
ATOM 731 C C . HIS A 1 97 ? 0.267 2.107 -17.655 1.00 94.62 97 HIS A C 1
ATOM 733 O O . HIS A 1 97 ? 0.086 2.712 -18.713 1.00 94.62 97 HIS A O 1
ATOM 739 N N . ARG A 1 98 ? 1.444 2.132 -17.032 1.00 92.38 98 ARG A N 1
ATOM 740 C CA . ARG A 1 98 ? 2.598 2.851 -17.561 1.00 92.38 98 ARG A CA 1
ATOM 741 C C . ARG A 1 98 ? 3.391 1.956 -18.510 1.00 92.38 98 ARG A C 1
ATOM 743 O O . ARG A 1 98 ? 3.614 0.783 -18.236 1.00 92.38 98 ARG A O 1
ATOM 750 N N . GLU A 1 99 ? 3.908 2.551 -19.576 1.00 91.50 99 GLU A N 1
ATOM 751 C CA . GLU A 1 99 ? 4.896 1.910 -20.443 1.00 91.50 99 GLU A CA 1
ATOM 752 C C . GLU A 1 99 ? 6.246 1.744 -19.712 1.00 91.50 99 GLU A C 1
ATOM 754 O O . GLU A 1 99 ? 6.760 2.685 -19.100 1.00 91.50 99 GLU A O 1
ATOM 759 N N . GLY A 1 100 ? 6.843 0.553 -19.801 1.00 89.38 100 GLY A N 1
ATOM 760 C CA . GLY A 1 100 ? 8.159 0.242 -19.229 1.00 89.38 100 GLY A CA 1
ATOM 761 C C . GLY A 1 100 ? 8.177 -0.146 -17.739 1.00 89.38 100 GLY A C 1
ATOM 762 O O . GLY A 1 100 ? 7.250 0.116 -16.970 1.00 89.38 100 GLY A O 1
ATOM 763 N N . LEU A 1 101 ? 9.281 -0.778 -17.324 1.00 89.62 101 LEU A N 1
ATOM 764 C CA . LEU A 1 101 ? 9.466 -1.340 -15.977 1.00 89.62 101 LEU A CA 1
ATOM 765 C C . LEU A 1 101 ? 9.543 -0.274 -14.885 1.00 89.62 101 LEU A C 1
ATOM 767 O O . LEU A 1 101 ? 10.106 0.806 -15.090 1.00 89.62 101 LEU A O 1
ATOM 771 N N . ALA A 1 102 ? 8.979 -0.578 -13.713 1.00 94.00 102 ALA A N 1
ATOM 772 C CA . ALA A 1 102 ? 9.097 0.268 -12.527 1.00 94.00 102 ALA A CA 1
ATOM 773 C C . ALA A 1 102 ? 10.557 0.511 -12.167 1.00 94.00 102 ALA A C 1
ATOM 775 O O . ALA A 1 102 ? 11.396 -0.384 -12.215 1.00 94.00 102 ALA A O 1
ATOM 776 N N . THR A 1 103 ? 10.852 1.757 -11.829 1.00 95.44 103 THR A N 1
ATOM 777 C CA . THR A 1 103 ? 12.160 2.144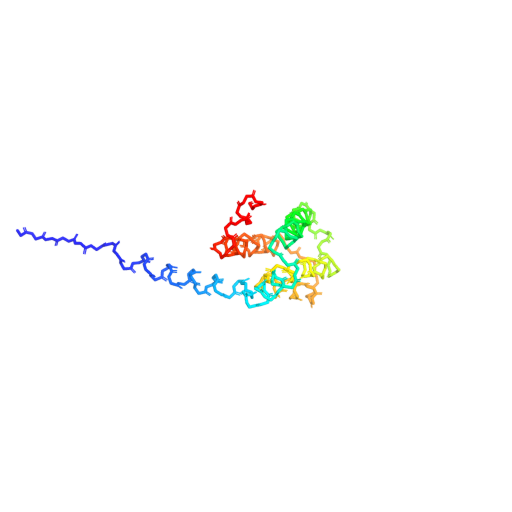 -11.324 1.00 95.44 103 THR A CA 1
ATOM 778 C C . THR A 1 103 ? 12.206 1.910 -9.822 1.00 95.44 103 THR A C 1
ATOM 780 O O . THR A 1 103 ? 11.173 1.888 -9.151 1.00 95.44 103 THR A O 1
ATOM 783 N N . GLN A 1 104 ? 13.413 1.840 -9.264 1.00 95.19 104 GLN A N 1
ATOM 784 C CA . GLN A 1 104 ? 13.578 1.806 -7.812 1.00 95.19 104 GLN A CA 1
ATOM 785 C C . GLN A 1 104 ? 12.884 2.997 -7.127 1.00 95.19 104 GLN A C 1
ATOM 787 O O . GLN A 1 104 ? 12.249 2.835 -6.093 1.00 95.19 104 GLN A O 1
ATOM 792 N N . ALA A 1 105 ? 12.913 4.183 -7.744 1.00 95.50 105 ALA A N 1
ATOM 793 C CA . ALA A 1 105 ? 12.263 5.375 -7.201 1.00 95.50 105 ALA A CA 1
ATOM 794 C C . ALA A 1 105 ? 10.726 5.253 -7.126 1.00 95.50 105 ALA A C 1
ATOM 796 O O . ALA A 1 105 ? 10.104 5.841 -6.232 1.00 95.50 105 ALA A O 1
ATOM 797 N N . ASP A 1 106 ? 10.109 4.491 -8.036 1.00 96.19 106 ASP A N 1
ATOM 798 C CA . ASP A 1 106 ? 8.676 4.185 -7.980 1.00 96.19 106 ASP A CA 1
ATOM 799 C C . ASP A 1 106 ? 8.365 3.281 -6.776 1.00 96.19 106 ASP A C 1
ATOM 801 O O . ASP A 1 106 ? 7.421 3.543 -6.029 1.00 96.19 106 ASP A O 1
ATOM 805 N N . LEU A 1 107 ? 9.195 2.260 -6.541 1.00 97.38 107 LEU A N 1
ATOM 806 C CA . LEU A 1 107 ? 9.041 1.316 -5.427 1.00 97.38 107 LEU A CA 1
ATOM 807 C C . LEU A 1 107 ? 9.313 1.976 -4.067 1.00 97.38 107 LEU A C 1
ATOM 809 O O . LEU A 1 107 ? 8.564 1.774 -3.109 1.00 97.38 107 LEU A O 1
ATOM 813 N N . ASP A 1 108 ? 10.300 2.867 -3.996 1.00 96.19 108 ASP A N 1
ATOM 814 C CA . ASP A 1 108 ? 10.556 3.690 -2.812 1.00 96.19 108 ASP A CA 1
ATOM 815 C C . ASP A 1 108 ? 9.370 4.625 -2.515 1.00 96.19 108 ASP A C 1
ATOM 817 O O . ASP A 1 108 ? 9.055 4.916 -1.357 1.00 96.19 108 ASP A O 1
ATOM 821 N N . SER A 1 109 ? 8.697 5.116 -3.561 1.00 95.94 109 SER A N 1
ATOM 822 C CA . SER A 1 109 ? 7.494 5.942 -3.417 1.00 95.94 109 SER A CA 1
ATOM 823 C C . SER A 1 109 ? 6.315 5.129 -2.893 1.00 95.94 109 SER A C 1
ATOM 825 O O . SER A 1 109 ? 5.658 5.580 -1.957 1.00 95.94 109 SER A O 1
ATOM 827 N N . LEU A 1 110 ? 6.096 3.919 -3.416 1.00 96.94 110 LEU A N 1
ATOM 828 C CA . LEU A 1 110 ? 5.111 2.982 -2.871 1.00 96.94 110 LEU A CA 1
ATOM 829 C C . LEU A 1 110 ? 5.401 2.642 -1.408 1.00 96.94 110 LEU A C 1
ATOM 831 O O . LEU A 1 110 ? 4.484 2.654 -0.596 1.00 96.94 110 LEU A O 1
ATOM 835 N N . THR A 1 111 ? 6.667 2.437 -1.043 1.00 97.06 111 THR A N 1
ATOM 836 C CA . THR A 1 111 ? 7.064 2.147 0.345 1.00 97.06 111 THR A CA 1
ATOM 837 C C . THR A 1 111 ? 6.689 3.297 1.278 1.00 97.06 111 THR A C 1
ATOM 839 O O . THR A 1 111 ? 6.089 3.079 2.327 1.00 97.06 111 THR A O 1
ATOM 842 N N . ARG A 1 112 ? 6.957 4.548 0.879 1.00 95.75 112 ARG A N 1
ATOM 843 C CA . ARG A 1 112 ? 6.542 5.729 1.657 1.00 95.75 112 ARG A CA 1
ATOM 844 C C . ARG A 1 112 ? 5.025 5.863 1.765 1.00 95.75 112 ARG A C 1
ATOM 846 O O . ARG A 1 112 ? 4.530 6.251 2.823 1.00 95.75 112 ARG A O 1
ATOM 853 N N . LEU A 1 113 ? 4.295 5.572 0.689 1.00 95.94 113 LEU A N 1
ATOM 854 C CA . LEU A 1 113 ? 2.833 5.626 0.683 1.00 95.94 113 LEU A CA 1
ATOM 855 C C . LEU A 1 113 ? 2.230 4.544 1.580 1.00 95.94 113 LEU A C 1
ATOM 857 O O . LEU A 1 113 ? 1.327 4.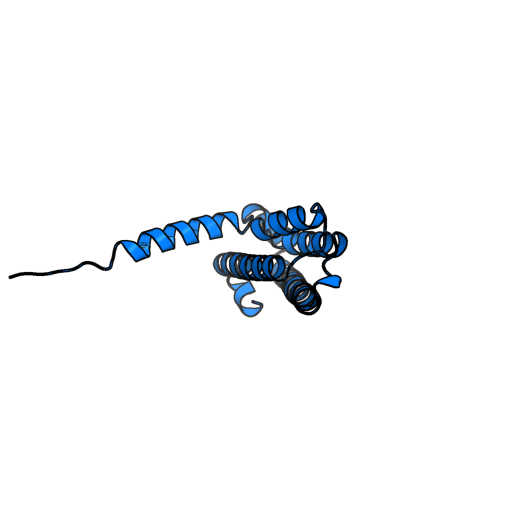856 2.350 1.00 95.94 113 LEU A O 1
ATOM 861 N N . LEU A 1 114 ? 2.774 3.324 1.547 1.00 95.88 114 LEU A N 1
ATOM 862 C CA . LEU A 1 114 ? 2.364 2.232 2.425 1.00 95.88 114 LEU A CA 1
ATOM 863 C C . LEU A 1 114 ? 2.576 2.619 3.889 1.00 95.88 114 LEU A C 1
ATOM 865 O O . LEU A 1 114 ? 1.623 2.612 4.658 1.00 95.88 114 LEU A O 1
ATOM 869 N N . SER A 1 115 ? 3.782 3.059 4.265 1.00 94.19 115 SER A N 1
ATOM 870 C CA . SER A 1 115 ? 4.067 3.484 5.643 1.00 94.19 115 SER A CA 1
ATOM 871 C C . SER A 1 115 ? 3.164 4.630 6.107 1.00 94.19 115 SER A C 1
ATOM 873 O O . SER A 1 115 ? 2.718 4.642 7.250 1.00 94.19 115 SER A O 1
ATOM 875 N N . THR A 1 116 ? 2.872 5.589 5.223 1.00 93.19 116 THR A N 1
ATOM 876 C CA . THR A 1 116 ? 1.976 6.714 5.537 1.00 93.19 116 THR A CA 1
ATOM 877 C C . THR A 1 116 ? 0.538 6.242 5.749 1.00 93.19 116 THR A C 1
ATOM 879 O O . THR A 1 116 ? -0.102 6.644 6.718 1.00 93.19 116 THR A O 1
ATOM 882 N N . GLY A 1 117 ? 0.043 5.372 4.866 1.00 93.50 117 GLY A N 1
ATOM 883 C CA . GLY A 1 117 ? -1.300 4.808 4.947 1.00 93.50 117 GLY A CA 1
ATOM 884 C C . GLY A 1 117 ? -1.491 3.926 6.180 1.00 93.50 117 GLY A C 1
ATOM 885 O O . GLY A 1 117 ? -2.469 4.095 6.899 1.00 93.50 117 GLY A O 1
ATOM 886 N N . LEU A 1 118 ? -0.521 3.061 6.490 1.00 94.00 118 LEU A N 1
ATOM 887 C CA . LEU A 1 118 ? -0.547 2.225 7.693 1.00 94.00 118 LEU A CA 1
ATOM 888 C C . LEU A 1 118 ? -0.496 3.064 8.974 1.00 94.00 118 LEU A C 1
ATOM 890 O O . LEU A 1 118 ? -1.255 2.802 9.901 1.00 94.00 118 LEU A O 1
ATOM 894 N N . ALA A 1 119 ? 0.326 4.116 9.021 1.00 91.75 119 ALA A N 1
ATOM 895 C CA . ALA A 1 119 ? 0.348 5.027 10.165 1.00 91.75 119 ALA A CA 1
ATOM 896 C C . ALA A 1 119 ? -0.999 5.747 10.362 1.00 91.75 119 ALA A C 1
ATOM 898 O O . ALA A 1 119 ? -1.453 5.902 11.496 1.00 91.75 119 ALA A O 1
ATOM 899 N N . ALA A 1 120 ? -1.656 6.164 9.274 1.00 91.25 120 ALA A N 1
ATOM 900 C CA . ALA A 1 120 ? -2.997 6.738 9.336 1.00 91.25 120 ALA A CA 1
ATOM 901 C C . ALA A 1 120 ? -4.028 5.699 9.811 1.00 91.25 120 ALA A C 1
ATOM 903 O O . ALA A 1 120 ? -4.821 5.986 10.705 1.00 91.25 120 ALA A O 1
ATOM 904 N N . LEU A 1 121 ? -3.974 4.473 9.286 1.00 90.75 121 LEU A N 1
ATOM 905 C CA . LEU A 1 121 ? -4.867 3.387 9.685 1.00 90.75 121 LEU A CA 1
ATOM 906 C C . L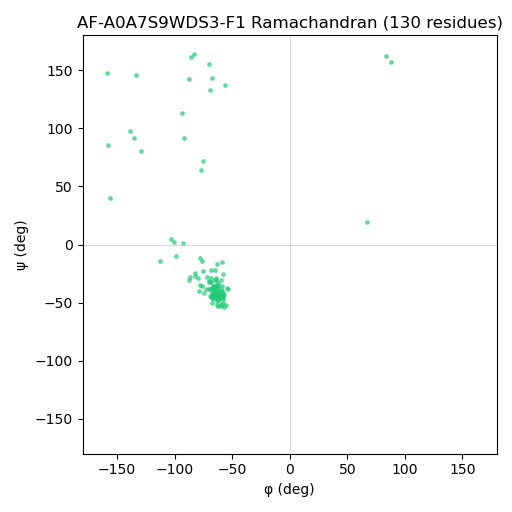EU A 1 121 ? -4.711 3.046 11.176 1.00 90.75 121 LEU A C 1
ATOM 908 O O . LEU A 1 121 ? -5.706 3.001 11.891 1.00 90.75 121 LEU A O 1
ATOM 912 N N . ALA A 1 122 ? -3.477 2.910 11.671 1.00 91.31 122 ALA A N 1
ATOM 913 C CA . ALA A 1 122 ? -3.176 2.664 13.084 1.00 91.31 122 ALA A CA 1
ATOM 914 C C . ALA A 1 122 ? -3.636 3.805 14.002 1.00 91.31 122 ALA A C 1
ATOM 916 O O . ALA A 1 122 ? -4.027 3.572 15.143 1.00 91.31 122 ALA A O 1
ATOM 917 N N . HIS A 1 123 ? -3.598 5.051 13.521 1.00 89.31 123 HIS A N 1
ATOM 918 C CA . HIS A 1 123 ? -4.111 6.190 14.277 1.00 89.31 123 HIS A CA 1
ATOM 919 C C . HIS A 1 123 ? -5.624 6.079 14.524 1.00 89.31 123 HIS A C 1
ATOM 921 O O . HIS A 1 123 ? -6.093 6.422 15.609 1.00 89.31 123 HIS A O 1
ATOM 927 N N . HIS A 1 124 ? -6.377 5.584 13.538 1.00 89.81 124 HIS A N 1
ATOM 928 C CA . HIS A 1 124 ? -7.829 5.406 13.634 1.00 89.81 124 HIS A CA 1
ATOM 929 C C . HIS A 1 124 ? -8.246 4.066 14.249 1.00 89.81 124 HIS A C 1
ATOM 931 O O . HIS A 1 124 ? -9.307 3.982 14.868 1.00 89.81 124 HIS A O 1
ATOM 937 N N . ILE A 1 125 ? -7.413 3.036 14.108 1.00 89.56 125 ILE A N 1
ATOM 938 C CA . ILE A 1 125 ? -7.630 1.685 14.628 1.00 89.56 125 ILE A CA 1
ATOM 939 C C . ILE A 1 125 ? -6.378 1.271 15.412 1.00 89.56 125 ILE A C 1
ATOM 941 O O . ILE A 1 125 ? -5.520 0.556 14.888 1.00 89.56 125 ILE A O 1
ATOM 945 N N . PRO A 1 126 ? -6.242 1.716 16.676 1.00 86.56 126 PRO A N 1
ATOM 946 C CA . PRO A 1 126 ? -5.046 1.462 17.480 1.00 86.56 126 PRO A CA 1
ATOM 947 C C . PRO A 1 126 ? -4.717 -0.021 17.664 1.00 86.56 126 PRO A C 1
ATOM 949 O O . PRO A 1 126 ? -3.553 -0.365 17.852 1.00 86.56 126 PRO A O 1
ATOM 952 N N . GLN A 1 127 ? -5.719 -0.901 17.579 1.00 86.25 127 GLN A N 1
ATOM 953 C CA . GLN A 1 127 ? -5.555 -2.353 17.645 1.00 86.25 127 GLN A CA 1
ATOM 954 C C . GLN A 1 127 ? -4.648 -2.892 16.525 1.00 86.25 127 GLN A C 1
ATOM 956 O O . GLN A 1 127 ? -3.919 -3.849 16.757 1.00 86.25 127 GLN A O 1
ATOM 961 N N . LEU A 1 128 ? -4.616 -2.242 15.353 1.00 82.50 128 LEU A N 1
ATOM 962 C CA . LEU A 1 128 ? -3.710 -2.607 14.255 1.00 82.50 128 LEU A CA 1
ATOM 963 C C . LEU A 1 128 ? -2.265 -2.153 14.481 1.00 82.50 128 LEU A C 1
ATOM 965 O O . LEU A 1 128 ? -1.364 -2.615 13.788 1.00 82.50 128 LEU A O 1
ATOM 969 N N . GLY A 1 129 ? -2.012 -1.266 15.447 1.00 74.69 129 GLY A N 1
ATOM 970 C CA . GLY A 1 129 ? -0.668 -0.758 15.725 1.00 74.69 129 GLY A CA 1
ATOM 971 C C . GLY A 1 129 ? 0.326 -1.830 16.188 1.00 74.69 129 GLY A C 1
ATOM 972 O O . GLY A 1 129 ? 1.525 -1.582 16.142 1.00 74.69 129 GLY A O 1
ATOM 973 N N . ALA A 1 130 ? -0.145 -3.005 16.619 1.00 70.44 130 ALA A N 1
ATOM 974 C CA . ALA A 1 130 ? 0.715 -4.139 16.960 1.00 70.44 130 ALA A CA 1
ATOM 975 C C . ALA A 1 130 ? 1.295 -4.859 15.724 1.00 70.44 130 ALA A C 1
ATOM 977 O O . ALA A 1 130 ? 2.335 -5.504 15.835 1.00 70.44 130 ALA A O 1
ATOM 978 N N . GLU A 1 131 ? 0.650 -4.722 14.562 1.00 64.31 131 GLU A N 1
ATOM 979 C CA . GLU A 1 131 ? 0.958 -5.455 13.322 1.00 64.31 131 GLU A CA 1
ATOM 980 C C . GLU A 1 131 ? 1.817 -4.642 12.328 1.00 64.31 131 GLU A C 1
ATOM 982 O O . GLU A 1 131 ? 2.307 -5.156 11.314 1.00 64.31 131 GLU A O 1
ATOM 987 N N . ILE A 1 132 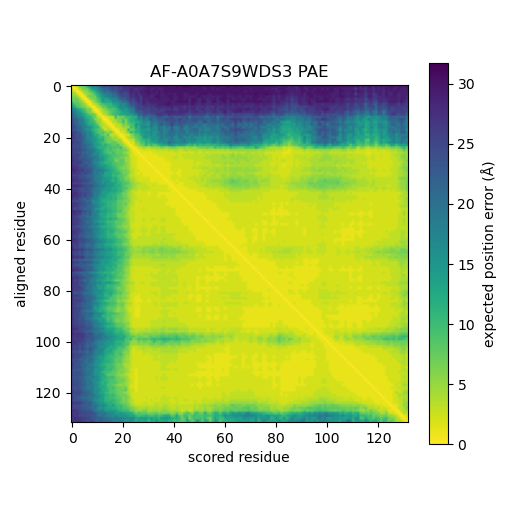? 1.998 -3.343 12.595 1.00 65.19 132 ILE A N 1
ATOM 988 C CA . ILE A 1 132 ? 2.636 -2.368 11.693 1.00 65.19 132 ILE A CA 1
ATOM 989 C C . ILE A 1 132 ? 4.091 -2.132 12.083 1.00 65.19 132 ILE A C 1
ATOM 991 O O . ILE A 1 132 ? 4.943 -2.343 11.178 1.00 65.19 132 ILE A O 1
#

Secondary structure (DSSP, 8-state):
-------SHHHHHHHHHHHHHHHTT--HHHHHHHHHHH-HHHHHHHHHHHHHHHHHHHHHHHH-GGG--HHHHHHHHHHHHHTT-HHHHHHHHHHHTSSSPPPHHHHHHHHHHHHHHHHHHHHH-GGGGGT-

Sequence (132 aa):
MTAFSTNHGARSHLGQIQSRLAANAIDLDHVTILRSELGEDEFIDLAAVFIAELKNDLSALSADPNMATARAFHALRGAASNLGLTSFCEYCHRLEHREGLATQADLDSLTRLLSTGLAALAHHIPQLGAEI

Mean predicted aligned error: 7.99 Å

Solvent-accessible surface area (backbone atoms only — not comparable to full-atom values): 7226 Å² total; per-residue (Å²): 140,81,88,86,88,86,86,69,70,69,64,54,54,54,50,52,52,52,50,52,54,40,61,57,16,40,40,62,67,63,41,51,50,51,30,66,74,62,32,66,70,57,34,51,59,53,49,46,51,39,52,51,47,50,54,51,54,53,49,52,30,65,75,38,42,87,63,42,39,42,67,49,26,50,51,52,25,56,47,32,52,78,68,17,22,44,50,38,28,54,51,24,54,52,56,38,73,43,90,73,74,51,49,70,69,55,47,54,47,49,51,53,37,48,53,46,23,50,53,45,48,24,72,79,39,61,82,50,54,81,74,112

pLDDT: mean 85.29, std 17.42, range [40.03, 97.81]

Nearest PDB structures (foldseek):
  1yvi-assembly1_A  TM=4.876E-01  e=6.386E-02  Oryza sativa
  2pfd-assembly1_A  TM=2.913E-01  e=5.718E+00  Rattus norvegicus

Foldseek 3Di:
DDDDDDDDPPVVVVVVVLVVLLVQQFDVVLLVVVCVVCPPVSLLVLLLVLLVVLVVLLVVCLVPQVVQELVSLVVSLVSVVSLRRRVLNVL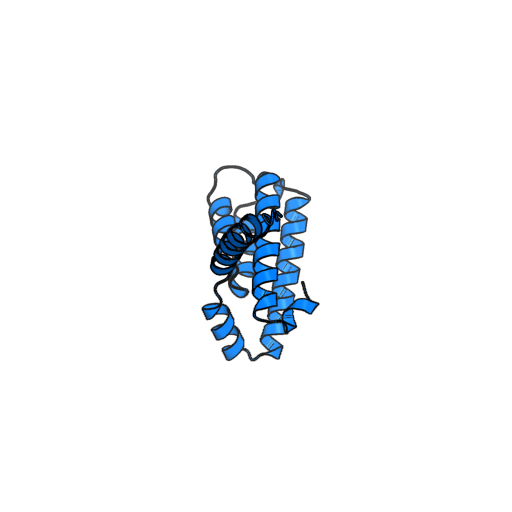SNCSSPDPDTDDNVSSVVSVVSSVSNQVSSCVVVVSNVVSD